Protein AF-A0AAV3SG08-F1 (afdb_monomer_lite)

Secondary structure (DSSP, 8-state):
-HHHHHHHHHHHHHHHHHHHHHHGGGGGGSHHHHHHHHHHHHHHHHHHHHTS--HHHHHH-HHHHHHHHHHHHHHHHHHHHHHHTTTSHHHHHHHHHHHHHHHHHHHHHHHTT-TTTT--TT---

pLDDT: mean 84.26, std 9.65, range [53.62, 95.25]

Radius of gyration: 15.6 Å; chains: 1; bounding box: 37×32×40 Å

Sequence (125 aa):
MRRGFRWFGYTIVAVMAGLFALSGFSLSGSTEGLVGFAGLLAVGVLFVLAGFETPLTRRFGWHRILGLGFVMMGVVNLLTVLFSWADGGLLYAVATLSLAGLFAFMGFDIARDGPHFDIDPDETI

Foldseek 3Di:
DLQVLLVVLVVLLVVLVVVCVVCPCVLVVDPLSVCLSVLSNQLSVLSNVLSDDDPVCVVQFSLLSNLVSLLSQLVSLVSCCVVCVPPQDDVSNVVSNVSSVVSNVQSVCSNVVNPPNNHDSPPDD

Structure (mmCIF, N/CA/C/O backbone):
data_AF-A0AAV3SG08-F1
#
_entry.id   AF-A0AAV3SG08-F1
#
loop_
_atom_site.group_PDB
_atom_site.id
_atom_site.type_symbol
_atom_site.label_atom_id
_atom_site.label_alt_id
_atom_site.label_comp_id
_atom_site.label_asym_id
_atom_site.label_entity_id
_atom_site.label_seq_id
_atom_site.pdbx_PDB_ins_code
_atom_site.Cartn_x
_atom_site.Cartn_y
_atom_site.Cartn_z
_atom_site.occupancy
_atom_site.B_iso_or_equiv
_atom_site.auth_seq_id
_atom_site.auth_comp_id
_atom_site.auth_asym_id
_atom_site.auth_atom_id
_atom_site.pdbx_PDB_model_num
ATOM 1 N N . MET A 1 1 ? -18.090 -1.647 5.977 1.00 68.19 1 MET A N 1
ATOM 2 C CA . MET A 1 1 ? -17.083 -1.713 4.869 1.00 68.19 1 MET A CA 1
ATOM 3 C C . MET A 1 1 ? -15.987 -2.793 5.003 1.00 68.19 1 MET A C 1
ATOM 5 O O . MET A 1 1 ? -15.434 -3.248 3.999 1.00 68.19 1 MET A O 1
ATOM 9 N N . ARG A 1 2 ? -15.662 -3.257 6.217 1.00 73.06 2 ARG A N 1
ATOM 10 C CA . ARG A 1 2 ? -14.496 -4.124 6.520 1.00 73.06 2 ARG A CA 1
ATOM 11 C C . ARG A 1 2 ? -14.410 -5.444 5.734 1.00 73.06 2 ARG A C 1
ATOM 13 O O . ARG A 1 2 ? -13.321 -5.885 5.366 1.00 73.06 2 ARG A O 1
ATOM 20 N N . ARG A 1 3 ? -15.554 -6.064 5.413 1.00 77.25 3 ARG A N 1
ATOM 21 C CA . ARG A 1 3 ? -15.614 -7.328 4.650 1.00 77.25 3 ARG A CA 1
ATOM 22 C C . ARG A 1 3 ? -15.114 -7.176 3.208 1.00 77.25 3 ARG A C 1
ATOM 24 O O . ARG A 1 3 ? -14.501 -8.108 2.698 1.00 77.25 3 ARG A O 1
ATOM 31 N N . GLY A 1 4 ? -15.346 -6.024 2.573 1.00 80.94 4 GLY A N 1
ATOM 32 C CA . GLY A 1 4 ? -14.871 -5.740 1.215 1.00 80.94 4 GLY A CA 1
ATOM 33 C C . GLY A 1 4 ? -13.348 -5.633 1.158 1.00 80.94 4 GLY A C 1
ATOM 34 O O . GLY A 1 4 ? -12.709 -6.312 0.359 1.00 80.94 4 GLY A O 1
ATOM 35 N N . PHE A 1 5 ? -12.755 -4.879 2.088 1.00 80.56 5 PHE A N 1
ATOM 36 C CA . PHE A 1 5 ? -11.298 -4.736 2.191 1.00 80.56 5 PHE A CA 1
ATOM 37 C C . PHE A 1 5 ? -10.588 -6.045 2.516 1.00 80.56 5 PHE A C 1
ATOM 39 O O . PHE A 1 5 ? -9.508 -6.300 1.990 1.00 80.56 5 PHE A O 1
ATOM 46 N N . ARG A 1 6 ? -11.225 -6.923 3.296 1.00 84.62 6 ARG A N 1
ATOM 47 C CA . ARG A 1 6 ? -10.717 -8.277 3.524 1.00 84.62 6 ARG A CA 1
ATOM 48 C C . ARG A 1 6 ? -10.560 -9.059 2.219 1.00 84.62 6 ARG A C 1
ATOM 50 O O . ARG A 1 6 ? -9.509 -9.643 1.974 1.00 84.62 6 ARG A O 1
ATOM 57 N N . TRP A 1 7 ? -11.601 -9.078 1.387 1.00 88.38 7 TRP A N 1
ATOM 58 C CA . TRP A 1 7 ? -11.561 -9.762 0.091 1.00 88.38 7 TRP A CA 1
ATOM 59 C C . TRP A 1 7 ? -10.566 -9.117 -0.865 1.00 88.38 7 TRP A C 1
ATOM 61 O O . TRP A 1 7 ? -9.856 -9.826 -1.578 1.00 88.38 7 TRP A O 1
ATOM 71 N N . PHE A 1 8 ? -10.464 -7.789 -0.839 1.00 86.12 8 PHE A N 1
ATOM 72 C CA . PHE A 1 8 ? -9.468 -7.078 -1.625 1.00 86.12 8 PHE A CA 1
ATOM 73 C C . PHE A 1 8 ? -8.041 -7.455 -1.203 1.00 86.12 8 PHE A C 1
ATOM 75 O O . PHE A 1 8 ? -7.235 -7.832 -2.049 1.00 86.12 8 PHE A O 1
ATOM 82 N N . GLY A 1 9 ? -7.761 -7.480 0.103 1.00 86.62 9 GLY A N 1
ATOM 83 C CA . GLY A 1 9 ? -6.487 -7.943 0.651 1.00 86.62 9 GLY A CA 1
ATOM 84 C C . GLY A 1 9 ? -6.159 -9.384 0.252 1.00 86.62 9 GLY A C 1
ATOM 85 O O . GLY A 1 9 ? -5.056 -9.647 -0.220 1.00 86.62 9 GLY A O 1
ATOM 86 N N . TYR A 1 10 ? -7.123 -10.308 0.345 1.00 91.25 10 TYR A N 1
ATOM 87 C CA . TYR A 1 10 ? -6.927 -11.687 -0.121 1.00 91.25 10 TYR A CA 1
ATOM 88 C C . TYR A 1 10 ? -6.627 -11.771 -1.613 1.00 91.25 10 TYR A C 1
ATOM 90 O O . TYR A 1 10 ? -5.770 -12.552 -2.013 1.00 91.25 10 TYR A O 1
ATOM 98 N N . THR A 1 11 ? -7.302 -10.958 -2.423 1.00 91.44 11 THR A N 1
ATOM 99 C CA . THR A 1 11 ? -7.060 -10.906 -3.866 1.00 91.44 11 THR A CA 1
ATOM 100 C C . THR A 1 11 ? -5.635 -10.441 -4.147 1.00 91.44 11 THR A C 1
ATOM 102 O O . THR A 1 11 ? -4.931 -11.094 -4.909 1.00 91.44 11 THR A O 1
ATOM 105 N N . ILE A 1 12 ? -5.166 -9.382 -3.475 1.00 89.69 12 ILE A N 1
ATOM 106 C CA . ILE A 1 12 ? -3.782 -8.898 -3.601 1.00 89.69 12 ILE A CA 1
ATOM 107 C C . ILE A 1 12 ? -2.793 -10.006 -3.225 1.00 89.69 12 ILE A C 1
ATOM 109 O O . ILE A 1 12 ? -1.897 -10.314 -4.007 1.00 89.69 12 ILE A O 1
ATOM 113 N N . VAL A 1 13 ? -2.970 -10.644 -2.064 1.00 92.06 13 VAL A N 1
ATOM 114 C CA . VAL A 1 13 ? -2.073 -11.714 -1.599 1.00 92.06 13 VAL A CA 1
ATOM 115 C C . VAL A 1 13 ? -2.067 -12.896 -2.570 1.00 92.06 13 VAL A C 1
ATOM 117 O O . VAL A 1 13 ? -0.996 -13.401 -2.899 1.00 92.06 13 VAL A O 1
ATOM 120 N N . ALA A 1 14 ? -3.231 -13.317 -3.068 1.00 92.56 14 ALA A N 1
ATOM 121 C CA . ALA A 1 14 ? -3.343 -14.418 -4.020 1.00 92.56 14 ALA A CA 1
ATOM 122 C C . ALA A 1 14 ? -2.672 -14.093 -5.361 1.00 92.56 14 ALA A C 1
ATOM 124 O O . ALA A 1 14 ? -1.948 -14.930 -5.897 1.00 92.56 14 ALA A O 1
ATOM 125 N N . VAL A 1 15 ? -2.859 -12.875 -5.881 1.00 90.25 15 VAL A N 1
ATOM 126 C CA . VAL A 1 15 ? -2.207 -12.423 -7.118 1.00 90.25 15 VAL A CA 1
ATOM 127 C C . VAL A 1 15 ? -0.693 -12.359 -6.933 1.00 90.25 15 VAL A C 1
ATOM 129 O O . VAL A 1 15 ? 0.032 -12.857 -7.787 1.00 90.25 15 VAL A O 1
ATOM 132 N N . MET A 1 16 ? -0.203 -11.819 -5.813 1.00 88.62 16 MET A N 1
ATOM 133 C CA . MET A 1 16 ? 1.235 -11.784 -5.525 1.00 88.62 16 MET A CA 1
ATOM 134 C C . MET A 1 16 ? 1.811 -13.200 -5.399 1.00 88.62 16 MET A C 1
ATOM 136 O O . MET A 1 16 ? 2.812 -13.513 -6.036 1.00 88.62 16 MET A O 1
ATOM 140 N N . ALA A 1 17 ? 1.159 -14.093 -4.653 1.00 87.69 17 ALA A N 1
ATOM 141 C CA . ALA A 1 17 ? 1.593 -15.483 -4.534 1.00 87.69 17 ALA A CA 1
ATOM 142 C C . ALA A 1 17 ? 1.605 -16.208 -5.892 1.00 87.69 17 ALA A C 1
ATOM 144 O O . ALA A 1 17 ? 2.555 -16.927 -6.196 1.00 87.69 17 ALA A O 1
ATOM 145 N N . GLY A 1 18 ? 0.585 -15.985 -6.728 1.00 86.94 18 GLY A N 1
ATOM 146 C CA . GLY A 1 18 ? 0.509 -16.530 -8.082 1.00 86.94 18 GLY A CA 1
ATOM 147 C C . GLY A 1 18 ? 1.614 -15.998 -8.994 1.00 86.94 18 GLY A C 1
ATOM 148 O O . GLY A 1 18 ? 2.276 -16.783 -9.667 1.00 86.94 18 GLY A O 1
ATOM 149 N N . LEU A 1 19 ? 1.869 -14.686 -8.974 1.00 84.19 19 LEU A N 1
ATOM 150 C CA . LEU A 1 19 ? 2.975 -14.074 -9.713 1.00 84.19 19 LEU A CA 1
ATOM 151 C C . LEU A 1 19 ? 4.316 -14.662 -9.283 1.00 84.19 19 LEU A C 1
ATOM 153 O O . LEU A 1 19 ? 5.082 -15.082 -10.142 1.00 84.19 19 LEU A O 1
ATOM 157 N N . PHE A 1 20 ? 4.560 -14.775 -7.975 1.00 84.00 20 PHE A N 1
ATOM 158 C CA . PHE A 1 20 ? 5.776 -15.387 -7.444 1.00 84.00 20 PHE A CA 1
ATOM 159 C C . PHE A 1 20 ? 5.930 -16.847 -7.885 1.00 84.00 20 PHE A C 1
ATOM 161 O O . PHE A 1 20 ? 7.019 -17.260 -8.271 1.00 84.00 20 PHE A O 1
ATOM 168 N N . ALA A 1 21 ? 4.846 -17.627 -7.876 1.00 85.50 21 ALA A N 1
ATOM 169 C CA . ALA A 1 21 ? 4.868 -19.014 -8.333 1.00 85.50 21 ALA A CA 1
ATOM 170 C C . ALA A 1 21 ? 5.173 -19.139 -9.838 1.00 85.50 21 ALA A C 1
ATOM 172 O O . ALA A 1 21 ? 5.876 -20.064 -10.238 1.00 85.50 21 ALA A O 1
ATOM 173 N N . LEU A 1 22 ? 4.672 -18.211 -10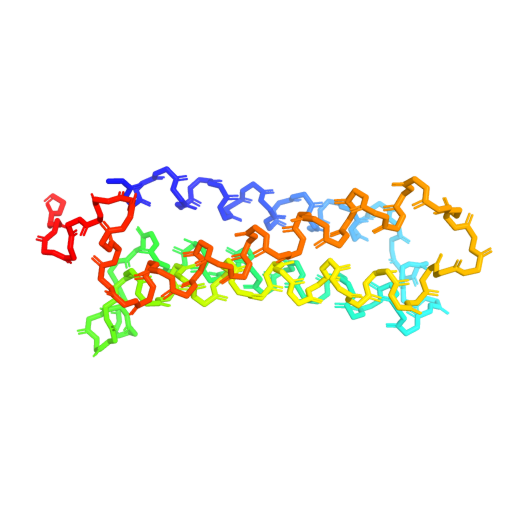.663 1.00 85.31 22 LEU A N 1
ATOM 174 C CA . LEU A 1 22 ? 4.884 -18.204 -12.115 1.00 85.31 22 LEU A CA 1
ATOM 175 C C . LEU A 1 22 ? 6.272 -17.693 -12.514 1.00 85.31 22 LEU A C 1
ATOM 177 O O . LEU A 1 22 ? 6.900 -18.255 -13.407 1.00 85.31 22 LEU A O 1
ATOM 181 N N . SER A 1 23 ? 6.753 -16.625 -11.879 1.00 78.44 23 SER A N 1
ATOM 182 C CA . SER A 1 23 ? 8.048 -16.015 -12.198 1.00 78.44 23 SER A CA 1
ATOM 183 C C . SER A 1 23 ? 9.217 -16.642 -11.438 1.00 78.44 23 SER A C 1
ATOM 185 O O . SER A 1 23 ? 10.373 -16.384 -11.768 1.00 78.44 23 SER A O 1
ATOM 187 N N . GLY A 1 24 ? 8.943 -17.389 -10.364 1.00 70.69 24 GLY A N 1
ATOM 188 C CA . GLY A 1 24 ? 9.954 -17.893 -9.439 1.00 70.69 24 GLY A CA 1
ATOM 189 C C . GLY A 1 24 ? 10.887 -16.788 -8.927 1.00 70.69 24 GLY A C 1
ATOM 190 O O . GLY A 1 24 ? 10.479 -15.646 -8.702 1.00 70.69 24 GLY A O 1
ATOM 191 N N . PHE A 1 25 ? 12.178 -17.116 -8.811 1.00 61.69 25 PHE A N 1
ATOM 192 C CA . PHE A 1 25 ? 13.240 -16.174 -8.431 1.00 61.69 25 PHE A CA 1
ATOM 193 C C . PHE A 1 25 ? 13.589 -15.148 -9.525 1.00 61.69 25 PHE A C 1
ATOM 195 O O . PHE A 1 25 ? 14.382 -14.247 -9.262 1.00 61.69 25 PHE A O 1
ATOM 202 N N . SER A 1 26 ? 13.008 -15.189 -10.727 1.00 63.31 26 SER A N 1
ATOM 203 C CA . SER A 1 26 ? 13.301 -14.167 -11.744 1.00 63.31 26 SER A CA 1
ATOM 204 C C . SER A 1 26 ? 12.838 -12.763 -11.319 1.00 63.31 26 SER A C 1
ATOM 206 O O . SER A 1 26 ? 13.488 -11.786 -11.673 1.00 63.31 26 SER A O 1
ATOM 208 N N . LEU A 1 27 ? 11.808 -12.655 -10.463 1.00 59.19 27 LEU A N 1
ATOM 209 C CA . LEU A 1 27 ? 11.416 -11.398 -9.794 1.00 59.19 27 LEU A CA 1
ATOM 210 C C . LEU A 1 27 ? 12.441 -10.907 -8.754 1.00 59.19 27 LEU A C 1
ATOM 212 O O . LEU A 1 27 ? 12.488 -9.719 -8.454 1.00 59.19 27 LEU A O 1
ATOM 216 N N . SER A 1 28 ? 13.266 -11.805 -8.206 1.00 58.09 28 SER A N 1
ATOM 217 C CA . SER A 1 28 ? 14.350 -11.460 -7.272 1.00 58.09 28 SER A CA 1
ATOM 218 C C . SER A 1 28 ? 15.646 -11.044 -7.974 1.00 58.09 28 SER A C 1
ATOM 220 O O . SER A 1 28 ? 16.614 -10.682 -7.310 1.00 58.09 28 SER A O 1
ATOM 222 N N . GLY A 1 29 ? 15.672 -11.099 -9.313 1.00 65.12 29 GLY A N 1
ATOM 223 C CA . GLY A 1 29 ? 16.837 -10.726 -10.114 1.00 65.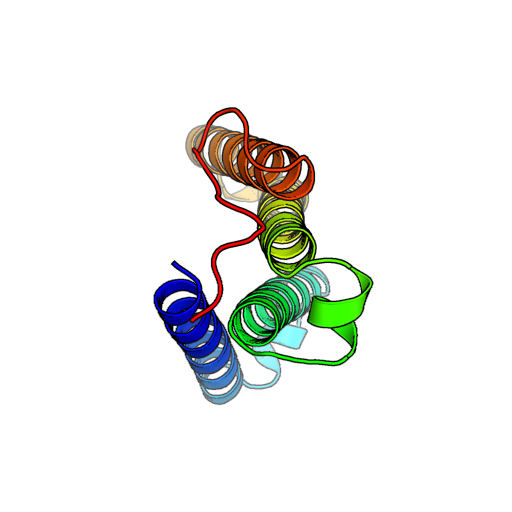12 29 GLY A CA 1
ATOM 224 C C . GLY A 1 29 ? 17.196 -9.240 -10.021 1.00 65.12 29 GLY A C 1
ATOM 225 O O . GLY A 1 29 ? 18.333 -8.879 -10.313 1.00 65.12 29 GLY A O 1
ATOM 226 N N . SER A 1 30 ? 16.265 -8.388 -9.575 1.00 76.25 30 SER A N 1
ATOM 227 C CA . SER A 1 30 ? 16.516 -6.982 -9.257 1.00 76.25 30 SER A CA 1
ATOM 228 C C . SER A 1 30 ? 15.968 -6.618 -7.874 1.00 76.25 30 SER A C 1
ATOM 230 O O . SER A 1 30 ? 14.890 -7.056 -7.463 1.00 76.25 30 SER A O 1
ATOM 232 N N . THR A 1 31 ? 16.707 -5.775 -7.148 1.00 80.00 31 THR A N 1
ATOM 233 C CA . THR A 1 31 ? 16.295 -5.244 -5.838 1.00 80.00 31 THR A CA 1
ATOM 234 C C . THR A 1 31 ? 14.943 -4.531 -5.921 1.00 80.00 31 THR A C 1
ATOM 236 O O . THR A 1 31 ? 14.125 -4.635 -5.013 1.00 80.00 31 THR A O 1
ATOM 239 N N . GLU A 1 32 ? 14.681 -3.848 -7.033 1.00 80.88 32 GLU A N 1
ATOM 240 C CA . GLU A 1 32 ? 13.453 -3.090 -7.288 1.00 80.88 32 GLU A CA 1
ATOM 241 C C . GLU A 1 32 ? 12.221 -3.998 -7.365 1.00 80.88 32 GLU A C 1
ATOM 243 O O . GLU A 1 32 ? 11.211 -3.725 -6.713 1.00 80.88 32 GLU A O 1
ATOM 248 N N . GLY A 1 33 ? 12.321 -5.115 -8.097 1.00 79.31 33 GLY A N 1
ATOM 249 C CA . GLY A 1 33 ? 11.249 -6.105 -8.202 1.00 79.31 33 GLY A CA 1
ATOM 250 C C . GLY A 1 33 ? 10.919 -6.731 -6.848 1.00 79.31 33 GLY A C 1
ATOM 251 O O . GLY A 1 33 ? 9.747 -6.877 -6.497 1.00 79.31 33 GLY A O 1
ATOM 252 N N . LEU A 1 34 ? 11.946 -7.011 -6.041 1.00 83.88 34 LEU A N 1
ATOM 253 C CA . LEU A 1 34 ? 11.781 -7.561 -4.697 1.00 83.88 34 LEU A CA 1
ATOM 254 C C . LEU A 1 34 ? 11.134 -6.556 -3.732 1.00 83.88 34 LEU A C 1
ATOM 256 O O . LEU A 1 34 ? 10.242 -6.931 -2.971 1.00 83.88 34 LEU A O 1
ATOM 260 N N . VAL A 1 35 ? 11.532 -5.280 -3.785 1.00 85.81 35 VAL A N 1
ATOM 261 C CA . VAL A 1 35 ? 10.929 -4.205 -2.978 1.00 85.81 35 VAL A CA 1
ATOM 262 C C . VAL A 1 35 ? 9.467 -3.983 -3.365 1.00 85.81 35 VAL A C 1
ATOM 264 O O . VAL A 1 35 ? 8.612 -3.915 -2.481 1.00 85.81 35 VAL A O 1
ATOM 267 N N . GLY A 1 36 ? 9.157 -3.922 -4.664 1.00 85.94 36 GLY A N 1
ATOM 268 C CA . GLY A 1 36 ? 7.783 -3.780 -5.151 1.00 85.94 36 GLY A CA 1
ATOM 269 C C . GLY A 1 36 ? 6.898 -4.953 -4.730 1.00 85.94 36 GLY A C 1
ATOM 270 O O . GLY A 1 36 ? 5.806 -4.749 -4.195 1.00 85.94 36 GLY A O 1
ATOM 271 N N . PHE A 1 37 ? 7.400 -6.180 -4.882 1.00 87.25 37 PHE A N 1
ATOM 272 C CA . PHE A 1 37 ? 6.710 -7.395 -4.457 1.00 87.25 37 PHE A CA 1
ATOM 273 C C . PHE A 1 37 ? 6.438 -7.413 -2.948 1.00 87.25 37 PHE A C 1
ATOM 275 O O . PHE A 1 37 ? 5.294 -7.579 -2.523 1.00 87.25 37 PHE A O 1
ATOM 282 N N . ALA A 1 38 ? 7.475 -7.209 -2.130 1.00 88.94 38 ALA A N 1
ATOM 283 C CA . ALA A 1 38 ? 7.348 -7.211 -0.676 1.00 88.94 38 ALA A CA 1
ATOM 284 C C . ALA A 1 38 ? 6.412 -6.094 -0.192 1.00 88.94 38 ALA A C 1
ATOM 286 O O . ALA A 1 38 ? 5.602 -6.311 0.711 1.00 88.94 38 ALA A O 1
ATOM 287 N N . GLY A 1 39 ? 6.478 -4.920 -0.827 1.00 91.12 39 GLY A N 1
ATOM 288 C CA . GLY A 1 39 ? 5.598 -3.793 -0.550 1.00 91.12 39 GLY A CA 1
ATOM 289 C C . GLY A 1 39 ? 4.130 -4.115 -0.824 1.00 91.12 39 GLY A C 1
ATOM 290 O O . GLY A 1 39 ? 3.294 -3.951 0.063 1.00 91.12 39 GLY A O 1
ATOM 291 N N . LEU A 1 40 ? 3.805 -4.634 -2.012 1.00 90.75 40 LEU A N 1
ATOM 292 C CA . LEU A 1 40 ? 2.430 -5.018 -2.360 1.00 90.75 40 LEU A CA 1
ATOM 293 C C . LEU A 1 40 ? 1.908 -6.170 -1.498 1.00 90.75 40 LEU A C 1
ATOM 295 O O . LEU A 1 40 ? 0.738 -6.170 -1.108 1.00 90.75 40 LEU A O 1
ATOM 299 N N . LEU A 1 41 ? 2.768 -7.128 -1.148 1.00 92.44 41 LEU A N 1
ATOM 300 C CA . LEU A 1 41 ? 2.403 -8.208 -0.238 1.00 92.44 41 LEU A CA 1
ATOM 301 C C . LEU A 1 41 ? 2.054 -7.663 1.154 1.00 92.44 41 LEU A C 1
ATOM 303 O O . LEU A 1 41 ? 1.025 -8.037 1.718 1.00 92.44 41 LEU A O 1
ATOM 307 N N . ALA A 1 42 ? 2.861 -6.740 1.684 1.00 93.44 42 ALA A N 1
ATOM 308 C CA . ALA A 1 42 ? 2.589 -6.082 2.957 1.00 93.44 42 ALA A CA 1
ATOM 309 C C . ALA A 1 42 ? 1.269 -5.292 2.924 1.00 93.44 42 ALA A C 1
ATOM 311 O O . ALA A 1 42 ? 0.475 -5.400 3.859 1.00 93.44 42 ALA A O 1
ATOM 312 N N . VAL A 1 43 ? 0.979 -4.582 1.828 1.00 94.56 43 VAL A N 1
ATOM 313 C CA . VAL A 1 43 ? -0.311 -3.901 1.614 1.00 94.56 43 VAL A CA 1
ATOM 314 C C . VAL A 1 43 ? -1.479 -4.890 1.674 1.00 94.56 43 VAL A C 1
ATOM 316 O O . VAL A 1 43 ? -2.449 -4.659 2.399 1.00 94.56 43 VAL A O 1
ATOM 319 N N . GLY A 1 44 ? -1.376 -6.021 0.970 1.00 91.38 44 GLY A N 1
ATOM 320 C CA . GLY A 1 44 ? -2.396 -7.070 0.996 1.00 91.38 44 GLY A CA 1
ATOM 321 C C . GLY A 1 44 ? -2.637 -7.613 2.407 1.00 91.38 44 GLY A C 1
ATOM 322 O O . GLY A 1 44 ? -3.785 -7.731 2.840 1.00 91.38 44 GLY A O 1
ATOM 323 N N . VAL A 1 45 ? -1.564 -7.867 3.162 1.00 93.19 45 VAL A N 1
ATOM 324 C CA . VAL A 1 45 ? -1.641 -8.318 4.560 1.00 93.19 45 VAL A CA 1
ATOM 325 C C . VAL A 1 45 ? -2.321 -7.276 5.449 1.00 93.19 45 VAL A C 1
ATOM 327 O O . VAL A 1 45 ? -3.202 -7.636 6.228 1.00 93.19 45 VAL A O 1
ATOM 330 N N . LEU A 1 46 ? -1.976 -5.992 5.322 1.00 93.00 46 LEU A N 1
ATOM 331 C CA . LEU A 1 46 ? -2.611 -4.916 6.091 1.00 93.00 46 LEU A CA 1
ATOM 332 C C . LEU A 1 46 ? -4.120 -4.843 5.829 1.00 93.00 46 LEU A C 1
ATOM 334 O O . LEU A 1 46 ? -4.900 -4.698 6.770 1.00 93.00 46 LEU A O 1
ATOM 338 N N . PHE A 1 47 ? -4.553 -5.019 4.580 1.00 91.44 47 PHE A N 1
ATOM 339 C CA . PHE A 1 47 ? -5.975 -5.021 4.226 1.00 91.44 47 PHE A CA 1
ATOM 340 C C . PHE A 1 47 ? -6.721 -6.241 4.763 1.00 91.44 47 PHE A C 1
ATOM 342 O O . PHE A 1 47 ? -7.842 -6.109 5.260 1.00 91.44 47 PHE A O 1
ATOM 349 N N . VAL A 1 48 ? -6.087 -7.417 4.737 1.00 91.44 48 VAL A N 1
ATOM 350 C CA . VAL A 1 48 ? -6.627 -8.609 5.403 1.00 91.44 48 VAL A CA 1
ATOM 351 C C . VAL A 1 48 ? -6.779 -8.345 6.902 1.00 91.44 48 VAL A C 1
ATOM 353 O O . VAL A 1 48 ? -7.860 -8.563 7.445 1.00 91.44 48 VAL A O 1
ATOM 356 N N . LEU A 1 49 ? -5.737 -7.828 7.561 1.00 90.19 49 LEU A N 1
ATOM 357 C CA . LEU A 1 49 ? -5.740 -7.546 8.999 1.00 90.19 49 LEU A CA 1
ATOM 358 C C . LEU A 1 49 ? -6.811 -6.525 9.393 1.00 90.19 49 LEU A C 1
ATOM 360 O O . LEU A 1 49 ? -7.531 -6.761 10.360 1.00 90.19 49 LEU A O 1
ATOM 364 N N . ALA A 1 50 ? -6.968 -5.434 8.637 1.00 87.88 50 ALA A N 1
ATOM 365 C CA . ALA A 1 50 ? -8.016 -4.437 8.873 1.00 87.88 50 ALA A CA 1
ATOM 366 C C . ALA A 1 50 ? -9.435 -5.038 8.781 1.00 87.88 50 ALA A C 1
ATOM 368 O O . ALA A 1 50 ? -10.362 -4.614 9.482 1.00 87.88 50 ALA A O 1
ATOM 369 N N . GLY A 1 51 ? -9.597 -6.067 7.945 1.00 85.56 51 GLY A N 1
ATOM 370 C CA . GLY A 1 51 ? -10.847 -6.790 7.741 1.00 85.56 51 GLY A CA 1
ATOM 371 C C . GLY A 1 51 ? -11.239 -7.774 8.850 1.00 85.56 51 GLY A C 1
ATOM 372 O O . GLY A 1 51 ? -12.360 -8.286 8.818 1.00 85.56 51 GLY A O 1
ATOM 373 N N . PHE A 1 52 ? -10.359 -8.052 9.817 1.00 86.38 52 PHE A N 1
ATOM 374 C CA . PHE A 1 52 ? -10.623 -8.953 10.944 1.00 86.38 52 PHE A CA 1
ATOM 375 C C . PHE A 1 52 ? -10.559 -8.235 12.287 1.00 86.38 52 PHE A C 1
ATOM 377 O O . PHE A 1 52 ? -9.913 -7.204 12.436 1.00 86.38 52 PHE A O 1
ATOM 384 N N . GLU A 1 53 ? -11.198 -8.810 13.302 1.00 84.81 53 GLU A N 1
ATOM 385 C CA . GLU A 1 53 ? -10.917 -8.437 14.682 1.00 84.81 53 GLU A CA 1
ATOM 386 C C . GLU A 1 53 ? -9.660 -9.146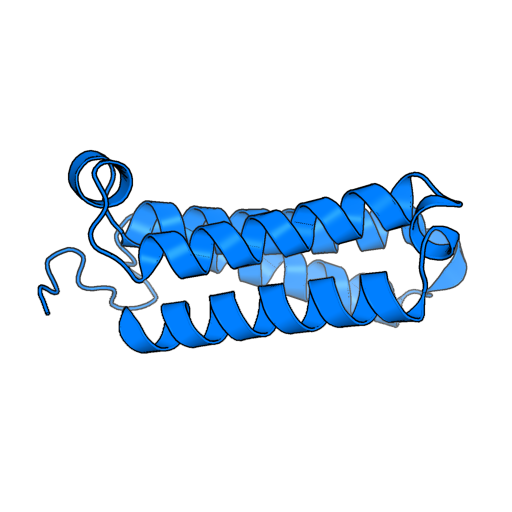 15.175 1.00 84.81 53 GLU A C 1
ATOM 388 O O . GLU A 1 53 ? -9.651 -10.344 15.443 1.00 84.81 53 GLU A O 1
ATOM 393 N N . THR A 1 54 ? -8.586 -8.383 15.309 1.00 85.00 54 THR A N 1
ATOM 394 C CA . THR A 1 54 ? -7.308 -8.826 15.861 1.00 85.00 54 THR A CA 1
ATOM 395 C C . THR A 1 54 ? -6.951 -7.976 17.085 1.00 85.00 54 THR A C 1
ATOM 397 O O . THR A 1 54 ? -7.490 -6.876 17.257 1.00 85.00 54 THR A O 1
ATOM 400 N N . PRO A 1 55 ? -6.008 -8.415 17.940 1.00 88.19 55 PRO A N 1
ATOM 401 C CA . PRO A 1 55 ? -5.479 -7.563 19.007 1.00 88.19 55 PRO A CA 1
ATOM 402 C C . PRO A 1 55 ? -4.958 -6.217 18.478 1.00 88.19 55 PRO A C 1
ATOM 404 O O . PRO A 1 55 ? -5.099 -5.191 19.140 1.00 88.19 55 PRO A O 1
ATOM 407 N N . LEU A 1 56 ? -4.412 -6.210 17.256 1.00 84.50 56 LEU A N 1
ATOM 408 C CA . LEU A 1 56 ? -3.909 -5.013 16.589 1.00 84.50 56 LEU A CA 1
ATOM 409 C C . LEU A 1 56 ? -5.046 -4.039 16.243 1.00 84.50 56 LEU A C 1
ATOM 411 O O . LEU A 1 56 ? -4.975 -2.868 16.606 1.00 84.50 56 LEU A O 1
ATOM 415 N N . THR A 1 57 ? -6.120 -4.519 15.605 1.00 87.44 57 THR A N 1
ATOM 416 C CA . THR A 1 57 ? -7.270 -3.671 15.235 1.00 87.44 57 THR A CA 1
ATOM 417 C C . THR A 1 57 ? -8.042 -3.182 16.452 1.00 87.44 57 THR A C 1
ATOM 419 O O . THR A 1 57 ? -8.587 -2.088 16.410 1.00 87.44 57 THR A O 1
ATOM 422 N N . ARG A 1 58 ? -8.068 -3.958 17.544 1.00 85.44 58 ARG A N 1
ATOM 423 C CA . ARG A 1 58 ? -8.665 -3.524 18.817 1.00 85.44 58 ARG A CA 1
ATOM 424 C C . ARG A 1 58 ? -7.850 -2.423 19.493 1.00 85.44 58 ARG A C 1
ATOM 426 O O . ARG A 1 58 ? -8.424 -1.537 20.106 1.00 85.44 58 ARG A O 1
ATOM 433 N N . ARG A 1 59 ? -6.518 -2.472 19.385 1.00 89.31 59 ARG A N 1
ATOM 434 C CA . ARG A 1 59 ? -5.625 -1.481 20.004 1.00 89.31 59 ARG A CA 1
ATOM 435 C C . ARG A 1 59 ? -5.508 -0.186 19.201 1.00 89.31 59 ARG A C 1
ATOM 437 O O . ARG A 1 59 ? -5.432 0.881 19.797 1.00 89.31 59 ARG A O 1
ATOM 444 N N . PHE A 1 60 ? -5.423 -0.282 17.876 1.00 87.50 60 PHE A N 1
ATOM 445 C CA . PHE A 1 60 ? -5.109 0.858 17.007 1.00 87.50 60 PHE A CA 1
ATOM 446 C C . PHE A 1 60 ? -6.283 1.341 16.153 1.00 87.50 60 PHE A C 1
ATOM 448 O O . PHE A 1 60 ? -6.163 2.397 15.542 1.00 87.50 60 PHE A O 1
ATOM 455 N N . GLY A 1 61 ? -7.392 0.604 16.109 1.00 88.81 61 GLY A N 1
ATOM 456 C CA . GLY A 1 61 ? -8.489 0.858 15.181 1.00 88.81 61 GLY A CA 1
ATOM 457 C C . GLY A 1 61 ? -8.238 0.200 13.825 1.00 88.81 61 GLY A C 1
ATOM 458 O O . GLY A 1 61 ? -7.134 0.224 13.273 1.00 88.81 61 GLY A O 1
ATOM 459 N N . TRP A 1 62 ? -9.276 -0.422 13.270 1.00 89.69 62 TRP A N 1
ATOM 460 C CA . TRP A 1 62 ? -9.199 -1.078 11.963 1.00 89.69 62 TRP A CA 1
ATOM 461 C C . TRP A 1 62 ? -8.949 -0.071 10.832 1.00 89.69 62 TRP A C 1
ATOM 463 O O . TRP A 1 62 ? -8.183 -0.363 9.913 1.00 89.69 62 TRP A O 1
ATOM 473 N N . HIS A 1 63 ? -9.541 1.123 10.933 1.00 88.62 63 HIS A N 1
ATOM 474 C CA . HIS A 1 63 ? -9.402 2.195 9.953 1.00 88.62 63 HIS A CA 1
ATOM 475 C C . HIS A 1 63 ? -7.950 2.688 9.877 1.00 88.62 63 HIS A C 1
ATOM 477 O O . HIS A 1 63 ? -7.430 2.854 8.784 1.00 88.62 63 HIS A O 1
ATOM 483 N N . ARG A 1 64 ? -7.211 2.790 10.994 1.00 90.81 64 ARG A N 1
ATOM 484 C CA . ARG A 1 64 ? -5.786 3.181 10.956 1.00 90.81 64 ARG A CA 1
ATOM 485 C C . ARG A 1 64 ? -4.908 2.159 10.242 1.00 90.81 64 ARG A C 1
ATOM 487 O O . ARG A 1 64 ? -4.003 2.540 9.505 1.00 90.81 64 ARG A O 1
ATOM 494 N N . ILE A 1 65 ? -5.190 0.868 10.422 1.00 91.81 65 ILE A N 1
ATOM 495 C CA . ILE A 1 65 ? -4.475 -0.213 9.725 1.00 91.81 65 ILE A CA 1
ATOM 496 C C . ILE A 1 65 ? -4.811 -0.196 8.229 1.00 91.81 65 ILE A C 1
ATOM 498 O O . ILE A 1 65 ? -3.921 -0.356 7.395 1.00 91.81 65 ILE A O 1
ATOM 502 N N . LEU A 1 66 ? -6.076 0.054 7.884 1.00 90.50 66 LEU A N 1
ATOM 503 C CA . LEU A 1 66 ? -6.497 0.234 6.497 1.00 90.50 66 LEU A CA 1
ATOM 504 C C . LEU A 1 66 ? -5.808 1.447 5.856 1.00 90.50 66 LEU A C 1
ATOM 506 O O . LEU A 1 66 ? -5.253 1.340 4.764 1.00 90.50 66 LEU A O 1
ATOM 510 N N . GLY A 1 67 ? -5.794 2.579 6.558 1.00 91.69 67 GLY A N 1
ATOM 511 C CA . GLY A 1 67 ? -5.138 3.806 6.127 1.00 91.69 67 GLY A CA 1
ATOM 512 C C . GLY A 1 67 ? -3.645 3.598 5.889 1.00 91.69 67 GLY A C 1
ATOM 513 O O . GLY A 1 67 ? -3.125 3.992 4.848 1.00 91.69 67 GLY A O 1
ATOM 514 N N . LEU A 1 68 ? -2.969 2.868 6.783 1.00 94.25 68 LEU A N 1
ATOM 515 C CA . LEU A 1 68 ? -1.570 2.480 6.602 1.00 94.25 68 LEU A CA 1
ATOM 516 C C . LEU A 1 68 ? -1.353 1.669 5.316 1.00 94.25 68 LEU A C 1
ATOM 518 O O . LEU A 1 68 ? -0.381 1.914 4.605 1.00 94.25 68 LEU A O 1
ATOM 522 N N . GLY A 1 69 ? -2.256 0.741 4.989 1.00 93.38 69 GLY A N 1
ATOM 523 C CA . GLY A 1 69 ? -2.172 -0.026 3.744 1.00 93.38 69 GLY A CA 1
ATOM 524 C C . GLY A 1 69 ? -2.276 0.860 2.497 1.00 93.38 69 GLY A C 1
ATOM 525 O O . GLY A 1 69 ? -1.502 0.683 1.559 1.00 93.38 69 GLY A O 1
ATOM 526 N N . PHE A 1 70 ? -3.151 1.868 2.502 1.00 93.94 70 PHE A N 1
ATOM 527 C CA . PHE A 1 70 ? -3.247 2.843 1.408 1.00 93.94 70 PHE A CA 1
ATOM 528 C C . PHE A 1 70 ? -2.022 3.759 1.318 1.00 93.94 70 PHE A C 1
ATOM 530 O O . PHE A 1 70 ? -1.488 3.951 0.226 1.00 93.94 70 PHE A O 1
ATOM 537 N N . VAL A 1 71 ? -1.507 4.256 2.447 1.00 95.25 71 VAL A N 1
ATOM 538 C CA . VAL A 1 71 ? -0.247 5.020 2.464 1.00 95.25 71 VAL A CA 1
ATOM 539 C C . VAL A 1 71 ? 0.885 4.184 1.871 1.00 95.25 71 VAL A C 1
ATOM 541 O O . VAL A 1 71 ? 1.627 4.660 1.014 1.00 95.25 71 VAL A O 1
ATOM 544 N N . MET A 1 72 ? 0.989 2.918 2.275 1.00 95.00 72 MET A N 1
ATOM 545 C CA . MET A 1 72 ? 2.013 2.008 1.776 1.00 95.00 72 MET A CA 1
ATOM 546 C C . MET A 1 72 ? 1.849 1.723 0.277 1.00 95.00 72 MET A C 1
ATOM 548 O O . MET A 1 72 ? 2.843 1.667 -0.440 1.00 95.00 72 MET A O 1
ATOM 552 N N . MET A 1 73 ? 0.615 1.643 -0.229 1.00 92.88 73 MET A N 1
ATOM 553 C CA . MET A 1 73 ? 0.341 1.551 -1.666 1.00 92.88 73 MET A CA 1
ATOM 554 C C . MET A 1 73 ? 0.829 2.799 -2.418 1.00 92.88 73 MET A C 1
ATOM 556 O O . MET A 1 73 ? 1.430 2.678 -3.486 1.00 92.88 73 MET A O 1
ATOM 560 N N . GLY A 1 74 ? 0.644 3.989 -1.839 1.00 93.38 74 GLY A N 1
ATOM 561 C CA . GLY A 1 74 ? 1.209 5.232 -2.366 1.00 93.38 74 GLY A CA 1
ATOM 562 C C . GLY A 1 74 ? 2.739 5.209 -2.416 1.00 93.38 74 GLY A C 1
ATOM 563 O O . GLY A 1 74 ? 3.329 5.547 -3.440 1.00 93.38 74 GLY A O 1
ATOM 564 N N . VAL A 1 75 ? 3.387 4.723 -1.352 1.00 93.81 75 VAL A N 1
ATOM 565 C CA . VAL A 1 75 ? 4.852 4.574 -1.288 1.00 93.81 75 VAL A CA 1
ATOM 566 C C . VAL A 1 75 ? 5.369 3.603 -2.347 1.00 93.81 75 VAL A C 1
ATOM 568 O O . VAL A 1 75 ? 6.344 3.920 -3.022 1.00 93.81 75 VAL A O 1
ATOM 571 N N . VAL A 1 76 ? 4.718 2.451 -2.537 1.00 91.50 76 VAL A N 1
ATOM 572 C CA . VAL A 1 76 ? 5.113 1.489 -3.580 1.00 91.50 76 VAL A CA 1
ATOM 573 C C . VAL A 1 76 ? 5.063 2.144 -4.961 1.00 91.50 76 VAL A C 1
ATOM 575 O O . VAL A 1 76 ? 6.039 2.058 -5.696 1.00 91.50 76 VAL A O 1
ATOM 578 N N . ASN A 1 77 ? 3.979 2.857 -5.287 1.00 89.81 77 ASN A N 1
ATOM 579 C CA . ASN A 1 77 ? 3.853 3.556 -6.571 1.00 89.81 77 ASN A CA 1
ATOM 580 C C . ASN A 1 77 ? 4.920 4.648 -6.746 1.00 89.81 77 ASN A C 1
ATOM 582 O O . ASN A 1 77 ? 5.495 4.782 -7.824 1.00 89.81 77 ASN A O 1
ATOM 586 N N . LEU A 1 78 ? 5.228 5.403 -5.687 1.00 90.94 78 LEU A N 1
ATOM 587 C CA . LEU A 1 78 ? 6.298 6.399 -5.721 1.00 90.94 78 LEU A CA 1
ATOM 588 C C . LEU A 1 78 ? 7.661 5.750 -6.002 1.00 90.94 78 LEU A C 1
ATOM 590 O O . LEU A 1 78 ? 8.407 6.238 -6.848 1.00 90.94 78 LEU A O 1
ATOM 594 N N . LEU A 1 79 ? 7.976 4.640 -5.330 1.00 88.38 79 LEU A N 1
ATOM 595 C CA . LEU A 1 79 ? 9.216 3.897 -5.560 1.00 88.38 79 LEU A CA 1
ATOM 596 C C . LEU A 1 79 ? 9.285 3.338 -6.984 1.00 88.38 79 LEU A C 1
ATOM 598 O O . LEU A 1 79 ? 10.332 3.438 -7.614 1.00 88.38 79 LEU A O 1
ATOM 602 N N . THR A 1 80 ? 8.174 2.827 -7.522 1.00 84.88 80 THR A N 1
ATOM 603 C CA . THR A 1 80 ? 8.097 2.386 -8.921 1.00 84.88 80 THR A CA 1
ATOM 604 C C . THR A 1 80 ? 8.467 3.512 -9.883 1.00 84.88 80 THR A C 1
ATOM 606 O O . THR A 1 80 ? 9.257 3.298 -10.793 1.00 84.88 80 THR A O 1
ATOM 609 N N . VAL A 1 81 ? 7.972 4.733 -9.664 1.00 84.56 81 VAL A N 1
ATOM 610 C CA . VAL A 1 81 ? 8.349 5.883 -10.504 1.00 84.56 81 VAL A CA 1
ATOM 611 C C . VAL A 1 81 ? 9.830 6.215 -10.376 1.00 84.56 81 VAL A C 1
ATOM 613 O O . VAL A 1 81 ? 10.478 6.471 -11.385 1.00 84.56 81 VAL A O 1
ATOM 616 N N . LEU A 1 82 ? 10.367 6.220 -9.155 1.00 83.38 82 LEU A N 1
ATOM 617 C CA . LEU A 1 82 ? 11.769 6.565 -8.911 1.00 83.38 82 LEU A CA 1
ATOM 618 C C . LEU A 1 82 ? 12.734 5.555 -9.541 1.00 83.38 82 LEU A C 1
ATOM 620 O O . LEU A 1 82 ? 13.783 5.954 -10.041 1.00 83.38 82 LEU A O 1
ATOM 624 N N . PHE A 1 83 ? 12.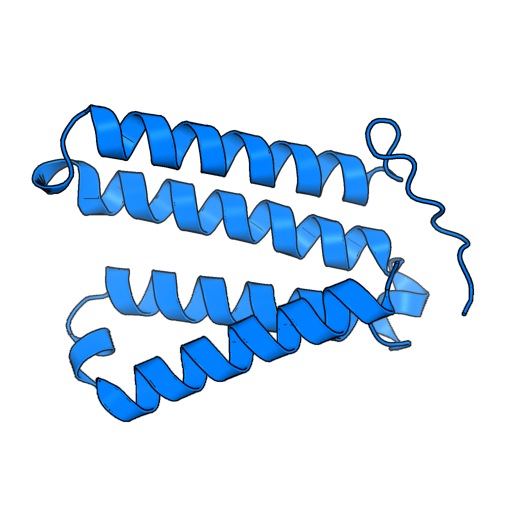371 4.274 -9.545 1.00 80.44 83 PHE A N 1
ATOM 625 C CA . PHE A 1 83 ? 13.179 3.206 -10.129 1.00 80.44 83 PHE A CA 1
ATOM 626 C C . PHE A 1 83 ? 12.994 3.071 -11.645 1.00 80.44 83 PHE A C 1
ATOM 628 O O . PHE A 1 83 ? 13.953 2.814 -12.362 1.00 80.44 83 PHE A O 1
ATOM 635 N N . SER A 1 84 ? 11.792 3.324 -12.165 1.00 73.50 84 SER A N 1
ATOM 636 C CA . SER A 1 84 ? 11.466 3.146 -13.589 1.00 73.50 84 SER A CA 1
ATOM 637 C C . SER A 1 84 ? 11.430 4.454 -14.393 1.00 73.50 84 SER A C 1
ATOM 639 O O . SER A 1 84 ? 10.939 4.468 -15.525 1.00 73.50 84 SER A O 1
ATOM 641 N N . TRP A 1 85 ? 11.945 5.561 -13.840 1.00 68.25 85 TRP A N 1
ATOM 642 C CA . TRP A 1 85 ? 11.919 6.887 -14.479 1.00 68.25 85 TRP A CA 1
ATOM 643 C C . TRP A 1 85 ? 12.566 6.894 -15.872 1.00 68.25 85 TRP A C 1
ATOM 645 O O . TRP A 1 85 ? 12.114 7.617 -16.759 1.00 68.25 85 TRP A O 1
ATOM 655 N N . ALA A 1 86 ? 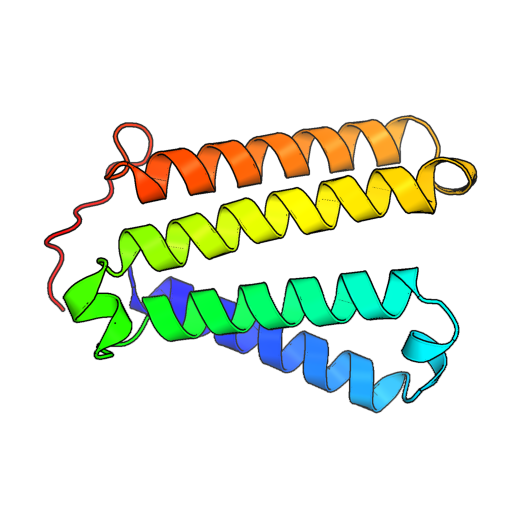13.605 6.077 -16.071 1.00 60.69 86 ALA A N 1
ATOM 656 C CA . ALA A 1 86 ? 14.339 5.995 -17.331 1.00 60.69 86 ALA A CA 1
ATOM 657 C C . ALA A 1 86 ? 13.554 5.296 -18.460 1.00 60.69 86 ALA A C 1
ATOM 659 O O . ALA A 1 86 ? 13.736 5.654 -19.622 1.00 60.69 86 ALA A O 1
ATOM 660 N N . ASP A 1 87 ? 12.650 4.367 -18.126 1.00 67.00 87 ASP A N 1
ATOM 661 C CA . ASP A 1 87 ? 12.038 3.449 -19.099 1.00 67.00 87 ASP A CA 1
ATOM 662 C C . ASP A 1 87 ? 10.544 3.719 -19.361 1.00 67.00 87 ASP A C 1
ATOM 664 O O . ASP A 1 87 ? 10.026 3.379 -20.423 1.00 67.00 87 ASP A O 1
ATOM 668 N N . GLY A 1 88 ? 9.827 4.339 -18.414 1.00 67.81 88 GLY A N 1
ATOM 669 C CA . GLY A 1 88 ? 8.364 4.490 -18.488 1.00 67.81 88 GLY A CA 1
ATOM 670 C C . GLY A 1 88 ? 7.853 5.689 -19.300 1.00 67.81 88 GLY A C 1
ATOM 671 O O . GLY A 1 88 ? 6.698 5.708 -19.728 1.00 67.81 88 GLY A O 1
ATOM 672 N N . GLY A 1 89 ? 8.689 6.706 -19.522 1.00 79.75 89 GLY A N 1
ATOM 673 C CA . GLY A 1 89 ? 8.281 7.963 -20.158 1.00 79.75 89 GLY A CA 1
ATOM 674 C C . GLY A 1 89 ? 7.362 8.843 -19.291 1.00 79.75 89 GLY A C 1
ATOM 675 O O . GLY A 1 89 ? 6.854 8.445 -18.241 1.00 79.75 89 GLY A O 1
ATOM 676 N N . LEU A 1 90 ? 7.139 10.088 -19.734 1.00 83.62 90 LEU A N 1
ATOM 677 C CA . LEU A 1 90 ? 6.490 11.131 -18.924 1.00 83.62 90 LEU A CA 1
ATOM 678 C C . LEU A 1 90 ? 5.045 10.788 -18.519 1.00 83.62 90 LEU A C 1
ATOM 680 O O . LEU A 1 90 ? 4.657 11.027 -17.380 1.00 83.62 90 LEU A O 1
ATOM 684 N N . LEU A 1 91 ? 4.247 10.220 -19.430 1.00 85.56 91 LEU A N 1
ATOM 685 C CA . LEU A 1 91 ? 2.841 9.896 -19.153 1.00 85.56 91 LEU A CA 1
ATOM 686 C C . LEU A 1 91 ? 2.697 8.826 -18.065 1.00 85.56 91 LEU A C 1
ATOM 688 O O . LEU A 1 91 ? 1.868 8.978 -17.169 1.00 85.56 91 LEU A O 1
ATOM 692 N N . TYR A 1 92 ? 3.520 7.776 -18.115 1.00 83.75 92 TYR A N 1
ATOM 693 C CA . TYR A 1 92 ? 3.532 6.729 -17.095 1.00 83.75 92 TYR A CA 1
ATOM 694 C C . TYR A 1 92 ? 3.925 7.292 -15.728 1.00 83.75 92 TYR A C 1
ATOM 696 O O . TYR A 1 92 ? 3.258 7.016 -14.728 1.00 83.75 92 TYR A O 1
ATOM 704 N N . ALA A 1 93 ? 4.964 8.131 -15.690 1.00 85.38 93 ALA A N 1
ATOM 705 C CA . ALA A 1 93 ? 5.416 8.770 -14.463 1.00 85.38 93 ALA A CA 1
ATOM 706 C C . ALA A 1 93 ? 4.326 9.665 -13.853 1.00 85.38 93 ALA A C 1
ATOM 708 O O . ALA A 1 93 ? 4.031 9.551 -12.666 1.00 85.38 93 ALA A O 1
ATOM 709 N N . VAL A 1 94 ? 3.669 10.503 -14.662 1.00 88.56 94 VAL A N 1
ATOM 710 C CA . VAL A 1 94 ? 2.581 11.383 -14.203 1.00 88.56 94 VAL A CA 1
ATOM 711 C C . VAL A 1 94 ? 1.396 10.578 -13.677 1.00 88.56 94 VAL A C 1
ATOM 713 O O . VAL A 1 94 ? 0.885 10.889 -12.600 1.00 88.56 94 VAL A O 1
ATOM 716 N N . ALA A 1 95 ? 0.966 9.538 -14.395 1.00 88.25 95 ALA A N 1
ATOM 717 C CA . ALA A 1 95 ? -0.148 8.696 -13.966 1.00 88.25 95 ALA A CA 1
ATOM 718 C C . ALA A 1 95 ? 0.161 7.996 -12.635 1.00 88.25 95 ALA A C 1
ATOM 720 O O . ALA A 1 95 ? -0.644 8.035 -11.703 1.00 88.25 95 ALA A O 1
ATOM 721 N N . THR A 1 96 ? 1.358 7.423 -12.515 1.00 89.56 96 THR A N 1
ATOM 722 C CA . THR A 1 96 ? 1.771 6.674 -11.323 1.00 89.56 96 THR A CA 1
ATOM 723 C C . THR A 1 96 ? 2.009 7.598 -10.124 1.00 89.56 96 THR A C 1
ATOM 725 O O . THR A 1 96 ? 1.605 7.262 -9.014 1.00 89.56 96 THR A O 1
ATOM 728 N N . LEU A 1 97 ? 2.569 8.799 -10.322 1.00 90.56 97 LEU A N 1
ATOM 729 C CA . LEU A 1 97 ? 2.695 9.814 -9.264 1.00 90.56 97 LEU A CA 1
ATOM 730 C C . LEU A 1 97 ? 1.335 10.327 -8.791 1.00 90.56 97 LEU A C 1
ATOM 732 O O . LEU A 1 97 ? 1.127 10.513 -7.593 1.00 90.56 97 LEU A O 1
ATOM 736 N N . SER A 1 98 ? 0.404 10.533 -9.722 1.00 92.25 98 SER A N 1
ATOM 737 C CA . SER A 1 98 ? -0.961 10.957 -9.396 1.00 92.25 98 SER A CA 1
ATOM 738 C C . SER A 1 98 ? -1.666 9.890 -8.554 1.00 92.25 98 SER A C 1
ATOM 740 O O . SER A 1 98 ? -2.296 10.206 -7.546 1.00 92.25 98 SER A O 1
ATOM 742 N N . LEU A 1 99 ? -1.494 8.615 -8.918 1.00 91.75 99 LEU A N 1
ATOM 743 C CA . LEU A 1 99 ? -2.014 7.479 -8.164 1.00 91.75 99 LEU A CA 1
ATOM 744 C C . LEU A 1 99 ? -1.340 7.345 -6.787 1.00 91.75 99 LEU A C 1
ATOM 746 O O . LEU A 1 99 ? -2.020 7.106 -5.790 1.00 91.75 99 LEU A O 1
ATOM 750 N N . ALA A 1 100 ? -0.023 7.562 -6.711 1.00 93.31 100 ALA A N 1
ATOM 751 C CA . ALA A 1 100 ? 0.721 7.571 -5.455 1.00 93.31 100 ALA A CA 1
ATOM 752 C C . ALA A 1 100 ? 0.182 8.637 -4.490 1.00 93.31 100 ALA A C 1
ATOM 754 O O . ALA A 1 100 ? -0.086 8.340 -3.324 1.00 93.31 100 ALA A O 1
ATOM 755 N N . GLY A 1 101 ? -0.026 9.858 -4.992 1.00 93.19 101 GLY A N 1
ATOM 756 C CA . GLY A 1 101 ? -0.603 10.962 -4.230 1.00 93.19 101 GLY A CA 1
ATOM 757 C C . GLY A 1 101 ? -2.026 10.667 -3.764 1.00 93.19 101 GLY A C 1
ATOM 758 O O . GLY A 1 101 ? -2.338 10.880 -2.594 1.00 93.19 101 GLY A O 1
ATOM 759 N N . LEU A 1 102 ? -2.865 10.109 -4.643 1.00 94.94 102 LEU A N 1
ATOM 760 C CA . LEU A 1 102 ? -4.235 9.726 -4.305 1.00 94.94 102 LEU A CA 1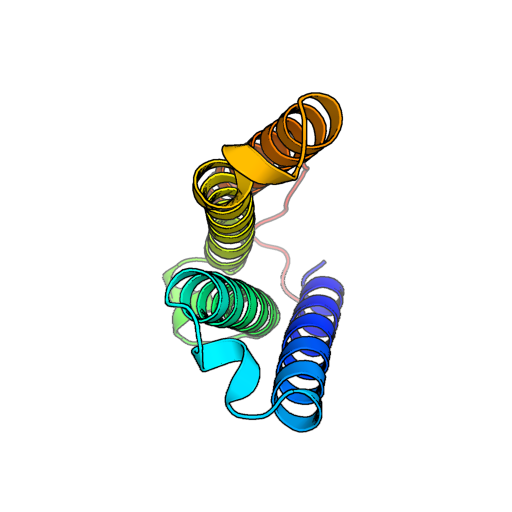
ATOM 761 C C . LEU A 1 102 ? -4.268 8.682 -3.183 1.00 94.94 102 LEU A C 1
ATOM 763 O O . LEU A 1 102 ? -4.969 8.876 -2.192 1.00 94.94 102 LEU A O 1
ATOM 767 N N . PHE A 1 103 ? -3.489 7.605 -3.296 1.00 94.56 103 PHE A N 1
ATOM 768 C CA . PHE A 1 103 ? -3.449 6.568 -2.265 1.00 94.56 103 PHE A CA 1
ATOM 769 C C . PHE A 1 103 ? -2.862 7.069 -0.947 1.00 94.56 103 PHE A C 1
ATOM 771 O O . PHE A 1 103 ? -3.388 6.737 0.114 1.00 94.56 103 PHE A O 1
ATOM 778 N N . ALA A 1 104 ? -1.818 7.900 -0.993 1.00 93.69 104 ALA A N 1
ATOM 779 C CA . ALA A 1 104 ? -1.261 8.512 0.208 1.00 93.69 104 ALA A CA 1
ATOM 780 C C . ALA A 1 104 ? -2.286 9.417 0.908 1.00 93.69 104 ALA A C 1
ATOM 782 O O . ALA A 1 104 ? -2.449 9.325 2.125 1.00 93.69 104 ALA A O 1
ATOM 783 N N . PHE A 1 105 ? -3.012 10.239 0.144 1.00 93.50 105 PHE A N 1
ATOM 784 C CA . PHE A 1 105 ? -4.073 11.095 0.667 1.00 93.50 105 PHE A CA 1
ATOM 785 C C . PHE A 1 105 ? -5.209 10.274 1.280 1.00 93.50 105 PHE A C 1
ATOM 787 O O . PHE A 1 105 ? -5.547 10.488 2.442 1.00 93.50 105 PHE A O 1
ATOM 794 N N . MET A 1 106 ? -5.737 9.289 0.544 1.00 91.88 106 MET A N 1
ATOM 795 C CA . MET A 1 106 ? -6.764 8.374 1.049 1.00 91.88 106 MET A CA 1
ATOM 796 C C . MET A 1 106 ? -6.308 7.703 2.341 1.00 91.88 106 MET A C 1
ATOM 798 O O . MET A 1 106 ? -7.021 7.720 3.336 1.00 91.88 106 MET A O 1
ATOM 802 N N . GLY A 1 107 ? -5.100 7.142 2.362 1.00 91.44 107 GLY A N 1
ATOM 803 C CA . GLY A 1 107 ? -4.601 6.437 3.533 1.00 91.44 107 GLY A CA 1
ATOM 804 C C . GLY A 1 107 ? -4.443 7.332 4.758 1.00 91.44 107 GLY A C 1
ATOM 805 O O . GLY A 1 107 ? -4.777 6.923 5.870 1.00 91.44 107 GLY A O 1
ATOM 806 N N . PHE A 1 108 ? -3.985 8.565 4.557 1.00 92.38 108 PHE A N 1
ATOM 807 C CA . PHE A 1 108 ? -3.855 9.544 5.625 1.00 92.38 108 PHE A CA 1
ATOM 808 C C . PHE A 1 108 ? -5.208 10.017 6.161 1.00 92.38 108 PHE A C 1
ATOM 810 O O . PHE A 1 108 ? -5.365 10.135 7.376 1.00 92.38 108 PHE A O 1
ATOM 817 N N . ASP A 1 109 ? -6.179 10.249 5.277 1.00 91.06 109 ASP A N 1
ATOM 818 C CA . ASP A 1 109 ? -7.533 10.641 5.662 1.00 91.06 109 ASP A CA 1
ATOM 819 C C . ASP A 1 109 ? -8.207 9.545 6.492 1.00 91.06 109 ASP A C 1
ATOM 821 O O . ASP A 1 109 ? -8.624 9.775 7.623 1.00 91.06 109 ASP A O 1
ATOM 825 N N . ILE A 1 110 ? -8.180 8.310 5.988 1.00 86.94 110 ILE A N 1
ATOM 826 C CA . ILE A 1 110 ? -8.717 7.117 6.654 1.00 86.94 110 ILE A CA 1
ATOM 827 C C . ILE A 1 110 ? -8.053 6.883 8.025 1.00 86.94 110 ILE A C 1
ATOM 829 O O . ILE A 1 110 ? -8.703 6.495 9.001 1.00 86.94 110 ILE A O 1
ATOM 833 N N . ALA A 1 111 ? -6.744 7.132 8.133 1.00 87.50 111 ALA A N 1
ATOM 834 C CA . ALA A 1 111 ? -6.026 7.017 9.399 1.00 87.50 111 ALA A CA 1
ATOM 835 C C . ALA A 1 111 ? -6.415 8.102 10.424 1.00 87.50 111 ALA A C 1
ATOM 837 O O . ALA A 1 111 ? -6.245 7.880 11.625 1.00 87.50 111 ALA A O 1
ATOM 838 N N . ARG A 1 112 ? -6.945 9.239 9.959 1.00 87.44 112 ARG A N 1
ATOM 839 C CA . ARG A 1 112 ? -7.456 10.370 10.751 1.00 87.44 112 ARG A CA 1
ATOM 840 C C . ARG A 1 112 ? -8.982 10.363 10.873 1.00 87.44 112 ARG A C 1
ATOM 842 O O . ARG A 1 112 ? -9.597 11.422 10.924 1.00 87.44 112 ARG A O 1
ATOM 849 N N . ASP A 1 113 ? -9.566 9.171 10.909 1.00 81.88 113 ASP A N 1
ATOM 850 C CA . ASP A 1 113 ? -11.006 8.955 11.100 1.00 81.88 113 ASP A CA 1
ATOM 851 C C . ASP A 1 113 ? -11.872 9.360 9.886 1.00 81.88 113 ASP A C 1
ATOM 853 O O . ASP A 1 113 ? -13.090 9.412 9.975 1.00 81.88 113 ASP A O 1
ATOM 857 N N . GLY A 1 114 ? -11.254 9.577 8.720 1.00 78.31 114 GLY A N 1
ATOM 858 C CA . GLY A 1 114 ? -11.921 9.633 7.417 1.00 78.31 114 GLY A CA 1
ATOM 859 C C . GLY A 1 114 ? -12.883 10.803 7.165 1.00 78.31 114 GLY A C 1
ATOM 860 O O . GLY A 1 114 ? -13.956 10.542 6.620 1.00 78.31 114 GLY A O 1
ATOM 861 N N . PRO A 1 115 ? -12.550 12.069 7.490 1.00 76.75 115 PRO A N 1
ATOM 862 C CA . PRO A 1 115 ? -13.459 13.203 7.301 1.00 76.75 115 PRO A CA 1
ATOM 863 C C . PRO A 1 115 ? -13.845 13.477 5.838 1.00 76.75 115 PRO A C 1
ATOM 865 O O . PRO A 1 115 ? -14.832 14.169 5.608 1.00 76.75 115 PRO A O 1
ATOM 868 N N . HIS A 1 116 ? -13.093 12.975 4.850 1.00 82.56 116 HIS A N 1
ATOM 869 C CA . HIS A 1 116 ? -13.432 13.135 3.428 1.00 82.56 116 HIS A CA 1
ATOM 870 C C . HIS A 1 116 ? -14.098 11.896 2.817 1.00 82.56 116 HIS A C 1
ATOM 872 O O . HIS A 1 116 ? -14.679 11.993 1.737 1.00 82.56 116 HIS A O 1
ATOM 878 N N . PHE A 1 117 ? -13.998 10.736 3.474 1.00 75.19 117 PHE A N 1
ATOM 879 C CA . PHE A 1 117 ? -14.504 9.455 2.969 1.00 75.19 117 PHE A CA 1
ATOM 880 C C . PHE A 1 117 ? -15.599 8.833 3.852 1.00 75.19 117 PHE A C 1
ATOM 882 O O . PHE A 1 117 ? -15.948 7.675 3.624 1.00 75.19 117 PHE A O 1
ATOM 889 N N . ASP A 1 118 ? -16.130 9.587 4.824 1.00 73.50 118 ASP A N 1
ATOM 890 C CA . ASP A 1 118 ? -17.187 9.179 5.764 1.00 73.50 118 ASP A CA 1
ATOM 891 C C . ASP A 1 118 ? -16.946 7.777 6.347 1.00 73.50 118 ASP A C 1
ATOM 893 O O . ASP A 1 118 ? -17.791 6.879 6.277 1.00 73.50 118 ASP A O 1
ATOM 897 N N . ILE A 1 119 ? -15.749 7.557 6.899 1.00 72.19 119 ILE A N 1
ATOM 898 C CA . ILE A 1 119 ? -15.458 6.306 7.601 1.00 72.19 119 ILE A CA 1
ATOM 899 C C . ILE A 1 119 ? -16.016 6.392 9.012 1.00 72.19 119 ILE A C 1
ATOM 901 O O . ILE A 1 119 ? -15.566 7.208 9.802 1.00 72.19 119 ILE A O 1
ATOM 905 N N . ASP A 1 120 ? -16.945 5.495 9.336 1.00 73.12 120 ASP A N 1
ATOM 906 C CA . ASP A 1 120 ? -17.400 5.279 10.706 1.00 73.12 120 ASP A CA 1
ATOM 907 C C . ASP A 1 120 ? -16.399 4.357 11.442 1.00 73.12 120 ASP A C 1
ATOM 909 O O . ASP A 1 120 ? -16.352 3.149 11.170 1.00 73.12 120 ASP A O 1
ATOM 913 N N . PRO A 1 121 ? -15.546 4.889 12.342 1.00 66.94 121 PRO A N 1
ATOM 914 C CA . PRO A 1 121 ? -14.546 4.089 13.045 1.00 66.94 121 PRO A CA 1
ATOM 915 C C . PRO A 1 121 ? -15.182 3.098 14.030 1.00 66.94 121 PRO A C 1
ATOM 917 O O . PRO A 1 121 ? -14.560 2.069 14.326 1.00 66.94 121 PRO A O 1
ATOM 920 N N . ASP A 1 122 ? -16.419 3.365 14.458 1.00 66.88 122 ASP A N 1
ATOM 921 C CA . ASP A 1 122 ? -17.196 2.574 15.409 1.00 66.88 122 ASP A CA 1
ATOM 922 C C . ASP A 1 122 ? -18.112 1.551 14.713 1.00 66.88 122 ASP A C 1
ATOM 924 O O . ASP A 1 122 ? -18.844 0.824 15.394 1.00 66.88 122 ASP A O 1
ATOM 928 N N . GLU A 1 123 ? -18.036 1.430 13.375 1.00 65.00 123 GLU A N 1
ATOM 929 C CA . GLU A 1 123 ? -18.730 0.398 12.594 1.00 65.00 123 GLU A CA 1
ATOM 930 C C . GLU A 1 123 ? -18.306 -0.997 13.098 1.00 65.00 123 GLU A C 1
ATOM 932 O O . GLU A 1 123 ? -17.276 -1.579 12.719 1.00 65.00 123 GLU A O 1
ATOM 937 N N . THR A 1 124 ? -19.121 -1.533 14.002 1.00 53.62 124 THR A N 1
ATOM 938 C CA . THR A 1 124 ? -19.048 -2.895 14.519 1.00 53.62 124 THR A CA 1
ATOM 939 C C . THR A 1 124 ? -19.941 -3.778 13.651 1.00 53.62 124 THR A C 1
ATOM 941 O O . THR A 1 124 ? -20.983 -3.346 13.165 1.00 53.62 124 THR A O 1
ATOM 944 N N . ILE A 1 125 ? -19.445 -4.979 13.347 1.00 55.59 125 ILE A N 1
ATOM 945 C CA . ILE A 1 125 ? -20.056 -5.925 12.397 1.00 55.59 125 ILE A CA 1
ATOM 946 C C . ILE A 1 125 ? -21.424 -6.387 12.899 1.00 55.59 125 ILE A C 1
ATOM 948 O O . ILE A 1 125 ? -21.498 -6.736 14.098 1.00 55.59 125 ILE A O 1
#

Organism: Halococcus dombrowskii (NCBI:txid179637)

InterPro domains:
  IPR058307 Protein of unknown function DUF7994 [PF25957] (2-123)